Protein AF-A0A3S0NLD8-F1 (afdb_monomer_lite)

Secondary structure (DSSP, 8-state):
-HHHHHHHT--------SS--HHHHHHHHHHHHHHHHHHHHHH-TTHHHHHHHHHHHHHHHHHHHHHHHHH-HHHHHHHHHTT--GGG-EEEEEE-TTSS-EEEEEE---TTS--

Radius of gyration: 18.57 Å; chains: 1; bounding box: 48×24×47 Å

pLDDT: mean 85.81, std 10.21, range [52.0, 96.94]

Structure (mmCIF, N/CA/C/O backbone):
data_AF-A0A3S0NLD8-F1
#
_entry.id   AF-A0A3S0NLD8-F1
#
loop_
_atom_site.group_PDB
_atom_site.id
_atom_site.type_symbol
_atom_site.label_atom_id
_atom_site.label_alt_id
_atom_site.label_comp_id
_atom_site.label_asym_id
_atom_site.label_entity_id
_atom_site.label_seq_id
_atom_site.pdbx_PDB_ins_code
_atom_site.Cartn_x
_atom_site.Cartn_y
_atom_site.Cartn_z
_atom_site.occupancy
_atom_site.B_iso_or_equiv
_atom_site.auth_seq_id
_atom_site.auth_comp_id
_atom_site.auth_asym_id
_atom_site.auth_atom_id
_atom_site.pdbx_PDB_model_num
ATOM 1 N N . MET A 1 1 ? -1.359 -0.066 -2.681 1.00 56.25 1 MET A N 1
ATOM 2 C CA . MET A 1 1 ? -2.286 -0.235 -1.531 1.00 56.25 1 MET A CA 1
ATOM 3 C C . MET A 1 1 ? -2.434 -1.689 -1.065 1.00 56.25 1 MET A C 1
ATOM 5 O O . MET A 1 1 ? -2.748 -1.897 0.106 1.00 56.25 1 MET A O 1
ATOM 9 N N . GLU A 1 2 ? -2.203 -2.692 -1.920 1.00 61.72 2 GLU A N 1
ATOM 10 C CA . GLU A 1 2 ? -2.278 -4.112 -1.524 1.00 61.72 2 GLU A CA 1
ATOM 11 C C . GLU A 1 2 ? -1.303 -4.491 -0.404 1.00 61.72 2 GLU A C 1
ATOM 13 O O . GLU A 1 2 ? -1.741 -5.075 0.584 1.00 61.72 2 GLU A O 1
ATOM 18 N N . MET A 1 3 ? -0.044 -4.034 -0.471 1.00 68.56 3 MET A N 1
ATOM 19 C CA . MET A 1 3 ? 0.981 -4.300 0.555 1.00 68.56 3 MET A CA 1
ATOM 20 C C . MET A 1 3 ? 0.512 -3.975 1.989 1.00 68.56 3 MET A C 1
ATOM 22 O O . MET A 1 3 ? 0.765 -4.722 2.932 1.00 68.56 3 MET A O 1
ATOM 26 N N . ILE A 1 4 ? -0.241 -2.884 2.163 1.00 82.44 4 ILE A N 1
ATOM 27 C CA . ILE A 1 4 ? -0.778 -2.482 3.472 1.00 82.44 4 ILE A CA 1
ATOM 28 C C . ILE A 1 4 ? -2.086 -3.207 3.804 1.00 82.44 4 ILE A C 1
ATOM 30 O O . ILE A 1 4 ? -2.334 -3.545 4.966 1.00 82.44 4 ILE A O 1
ATOM 34 N N . SER A 1 5 ? -2.907 -3.499 2.794 1.00 77.44 5 SER A N 1
ATOM 35 C CA . SER A 1 5 ? -4.163 -4.235 2.974 1.00 77.44 5 SER A CA 1
ATOM 36 C C . SER A 1 5 ? -3.913 -5.649 3.507 1.00 77.44 5 SER A C 1
ATOM 38 O O . SER A 1 5 ? -4.646 -6.115 4.381 1.00 77.44 5 SER A O 1
ATOM 40 N N . GLU A 1 6 ? -2.843 -6.316 3.066 1.00 76.88 6 GLU A N 1
ATOM 41 C CA . GLU A 1 6 ? -2.460 -7.635 3.575 1.00 76.88 6 GLU A CA 1
ATOM 42 C C . GLU A 1 6 ? -1.941 -7.609 5.013 1.00 76.88 6 GLU A C 1
ATOM 44 O O . GLU A 1 6 ? -2.317 -8.485 5.802 1.00 76.88 6 GLU A O 1
ATOM 49 N N . LYS A 1 7 ? -1.122 -6.606 5.361 1.00 83.38 7 LYS A N 1
ATOM 50 C CA . LYS A 1 7 ? -0.570 -6.408 6.712 1.00 83.38 7 LYS A CA 1
ATOM 51 C C . LYS A 1 7 ? -1.681 -6.166 7.733 1.00 83.38 7 LYS A C 1
ATOM 53 O O . LYS A 1 7 ? -1.737 -6.817 8.776 1.00 83.38 7 LYS A O 1
ATOM 58 N N . TRP A 1 8 ? -2.602 -5.262 7.412 1.00 89.19 8 TRP A N 1
ATOM 59 C CA . TRP A 1 8 ? -3.658 -4.838 8.332 1.00 89.19 8 TRP A CA 1
ATOM 60 C C . TRP A 1 8 ? -4.950 -5.641 8.207 1.00 89.19 8 TRP A C 1
ATOM 62 O O . TRP A 1 8 ? -5.842 -5.495 9.038 1.00 89.19 8 TRP A O 1
ATOM 72 N N . LYS A 1 9 ? -5.082 -6.488 7.179 1.00 88.38 9 LYS A N 1
ATOM 73 C CA . LYS A 1 9 ? -6.344 -7.169 6.836 1.00 88.38 9 LYS A CA 1
ATOM 74 C C . LYS A 1 9 ? -7.522 -6.183 6.736 1.00 88.38 9 LYS A C 1
ATOM 76 O O . LYS A 1 9 ? -8.657 -6.528 7.062 1.00 88.38 9 LYS A O 1
ATOM 81 N N . ILE A 1 10 ? -7.237 -4.955 6.298 1.00 89.38 10 ILE A N 1
ATOM 82 C CA . ILE A 1 10 ? -8.211 -3.894 6.030 1.00 89.38 10 ILE A CA 1
ATOM 83 C C . ILE A 1 10 ? -8.332 -3.785 4.515 1.00 89.38 10 ILE A C 1
ATOM 85 O O . ILE A 1 10 ? -7.333 -3.579 3.833 1.00 89.38 10 ILE A O 1
ATOM 89 N N . LYS A 1 11 ? -9.552 -3.921 3.996 1.00 86.12 11 LYS A N 1
ATOM 90 C CA . LYS A 1 11 ? -9.839 -3.796 2.567 1.00 86.12 11 LYS A CA 1
ATOM 91 C C . LYS A 1 11 ? -10.560 -2.481 2.298 1.00 86.12 11 LYS A C 1
ATOM 93 O O . LYS A 1 11 ? -11.599 -2.221 2.903 1.00 86.12 11 LYS A O 1
ATOM 98 N N . HIS A 1 12 ? -10.036 -1.701 1.359 1.00 85.56 12 HIS A N 1
ATOM 99 C CA . HIS A 1 12 ? -10.741 -0.555 0.792 1.00 85.56 12 HIS A CA 1
ATOM 100 C C . HIS A 1 12 ? -11.629 -1.020 -0.357 1.00 85.56 12 HIS A C 1
ATOM 102 O O . HIS A 1 12 ? -11.236 -1.870 -1.156 1.00 85.56 12 HIS A O 1
ATOM 108 N N . VAL A 1 13 ? -12.847 -0.493 -0.405 1.00 86.56 13 VAL A N 1
ATOM 109 C CA . VAL A 1 13 ? -13.807 -0.760 -1.475 1.00 86.56 13 VAL A CA 1
ATOM 110 C C . VAL A 1 13 ? -14.326 0.582 -1.951 1.00 86.56 13 VAL A C 1
ATOM 112 O O . VAL A 1 13 ? -14.810 1.375 -1.142 1.00 86.56 13 VAL A O 1
ATOM 115 N N . GLU A 1 14 ? -14.223 0.826 -3.254 1.00 84.94 14 GLU A N 1
ATOM 116 C CA . GLU A 1 14 ? -14.843 1.986 -3.881 1.00 84.94 14 GLU A CA 1
ATOM 117 C C . GLU A 1 14 ? -16.354 1.904 -3.680 1.00 84.94 14 GLU A C 1
ATOM 119 O O . GLU A 1 14 ? -17.016 0.963 -4.120 1.00 84.94 14 GLU A O 1
ATOM 124 N N . ALA A 1 15 ? -16.891 2.861 -2.930 1.00 79.94 15 ALA A N 1
ATOM 125 C CA . ALA A 1 15 ? -18.296 2.850 -2.557 1.00 79.94 15 ALA A CA 1
ATOM 126 C C . ALA A 1 15 ? -19.160 3.647 -3.541 1.00 79.94 15 ALA A C 1
ATOM 128 O O . ALA A 1 15 ? -20.347 3.351 -3.671 1.00 79.94 15 ALA A O 1
ATOM 129 N N . THR A 1 16 ? -18.596 4.670 -4.193 1.00 81.50 16 THR A N 1
ATOM 130 C CA . THR A 1 16 ? -19.345 5.620 -5.022 1.00 81.50 16 THR A CA 1
ATOM 131 C C . THR A 1 16 ? -18.493 6.206 -6.151 1.00 81.50 16 THR A C 1
ATOM 133 O O . THR A 1 16 ? -17.266 6.157 -6.103 1.00 81.50 16 THR A O 1
ATOM 136 N N . GLY A 1 17 ? -19.158 6.753 -7.175 1.00 75.88 17 GLY A N 1
ATOM 137 C CA . GLY A 1 17 ? -18.522 7.514 -8.256 1.00 75.88 17 GLY A CA 1
ATOM 138 C C . GLY A 1 17 ? -18.456 9.020 -7.968 1.00 75.88 17 GLY A C 1
ATOM 139 O O . GLY A 1 17 ? -18.738 9.471 -6.859 1.00 75.88 17 GLY A O 1
ATOM 140 N N . CYS A 1 18 ? -18.131 9.821 -8.990 1.00 77.81 18 CYS A N 1
ATOM 141 C CA . CYS A 1 18 ? -17.909 11.270 -8.858 1.00 77.81 18 CYS A CA 1
ATOM 142 C C . CYS A 1 18 ? -19.097 12.061 -8.280 1.00 77.81 18 CYS A C 1
ATOM 144 O O . CYS A 1 18 ? -18.889 13.088 -7.640 1.00 77.81 18 CYS A O 1
ATOM 146 N N . VAL A 1 19 ? -20.335 11.607 -8.498 1.00 83.56 19 VAL A N 1
ATOM 147 C CA . VAL A 1 19 ? -21.547 12.222 -7.938 1.00 83.56 19 VAL A CA 1
ATOM 148 C C . VAL A 1 19 ? -22.209 11.217 -7.007 1.00 83.56 19 VAL A C 1
ATOM 150 O O . VAL A 1 19 ? -22.478 10.084 -7.398 1.00 83.56 19 VAL A O 1
ATOM 153 N N . THR A 1 20 ? -22.453 11.633 -5.767 1.00 86.19 20 THR A N 1
ATOM 154 C CA . THR A 1 20 ? -23.044 10.800 -4.715 1.00 86.19 20 THR A CA 1
ATOM 155 C C . THR A 1 20 ? -24.093 11.603 -3.960 1.00 86.19 20 THR A C 1
ATOM 157 O O . THR A 1 20 ? -23.856 12.759 -3.614 1.00 86.19 20 THR A O 1
ATOM 160 N N . ASP A 1 21 ? -25.246 11.000 -3.679 1.00 91.69 21 ASP A N 1
ATOM 161 C CA . ASP A 1 21 ? -26.281 11.633 -2.869 1.00 91.69 21 ASP A CA 1
ATOM 162 C C . ASP A 1 21 ? -25.981 11.551 -1.356 1.00 91.69 21 ASP A C 1
ATOM 164 O O . ASP A 1 21 ? -25.266 10.674 -0.857 1.00 91.69 21 ASP A O 1
ATOM 168 N N . VAL A 1 22 ? -26.582 12.465 -0.593 1.00 91.88 22 VAL A N 1
ATOM 169 C CA . VAL A 1 22 ? -26.371 12.576 0.859 1.00 91.88 22 VAL A CA 1
ATOM 170 C C . VAL A 1 22 ? -26.826 11.320 1.617 1.00 91.88 22 VAL A C 1
ATOM 172 O O . VAL A 1 22 ? -26.241 10.977 2.648 1.00 91.88 22 VAL A O 1
ATOM 175 N N . GLN A 1 23 ? -27.852 10.606 1.142 1.00 92.00 23 GLN A N 1
ATOM 176 C CA . GLN A 1 23 ? -28.336 9.401 1.823 1.00 92.00 23 GLN A CA 1
ATOM 177 C C . GLN A 1 23 ? -27.309 8.271 1.717 1.00 92.00 23 GLN A C 1
ATOM 179 O O . GLN A 1 23 ? -27.007 7.627 2.728 1.00 92.00 23 GLN A O 1
ATOM 184 N N . SER A 1 24 ? -26.723 8.089 0.533 1.00 90.81 24 SER A N 1
ATOM 185 C CA . SER A 1 24 ? -25.633 7.142 0.285 1.00 90.81 24 SER A CA 1
ATOM 186 C C . SER A 1 24 ? -24.406 7.460 1.140 1.00 90.81 24 SER A C 1
ATOM 188 O O . SER A 1 24 ? -23.899 6.575 1.836 1.00 90.81 24 SER A O 1
ATOM 190 N N . MET A 1 25 ? -23.990 8.730 1.201 1.00 90.69 25 MET A N 1
ATOM 191 C CA . MET A 1 25 ? -22.894 9.170 2.078 1.00 90.69 25 MET A CA 1
ATOM 192 C C . MET A 1 25 ? -23.156 8.824 3.551 1.00 90.69 25 MET A C 1
ATOM 194 O O . MET A 1 25 ? -22.305 8.235 4.219 1.00 90.69 25 MET A O 1
ATOM 198 N N . ASN A 1 26 ? -24.358 9.117 4.054 1.00 93.69 26 ASN A N 1
ATOM 199 C CA . ASN A 1 26 ? -24.738 8.826 5.439 1.00 93.69 26 ASN A CA 1
ATOM 200 C C . ASN A 1 26 ? -24.819 7.320 5.733 1.00 93.69 26 ASN A C 1
ATOM 202 O O . ASN A 1 26 ? -24.616 6.884 6.871 1.00 93.69 26 ASN A O 1
ATOM 206 N N . ALA A 1 27 ? -25.176 6.499 4.746 1.00 92.44 27 ALA A N 1
ATOM 207 C CA . ALA A 1 27 ? -25.167 5.046 4.887 1.00 92.44 27 ALA A CA 1
ATOM 208 C C . ALA A 1 27 ? -23.731 4.499 4.962 1.00 92.44 27 ALA A C 1
ATOM 210 O O . ALA A 1 27 ? -23.449 3.641 5.804 1.00 92.44 27 ALA A O 1
ATOM 211 N N . ILE A 1 28 ? -22.826 5.023 4.130 1.00 93.00 28 ILE A N 1
ATOM 212 C CA . ILE A 1 28 ? -21.404 4.657 4.118 1.00 93.00 28 ILE A CA 1
ATOM 213 C C . ILE A 1 28 ? -20.730 5.073 5.424 1.00 93.00 28 ILE A C 1
ATOM 215 O O . ILE A 1 28 ? -20.096 4.236 6.062 1.00 93.00 28 ILE A O 1
ATOM 219 N N . ASP A 1 29 ? -20.936 6.307 5.887 1.00 93.75 29 ASP A N 1
ATOM 220 C CA . ASP A 1 29 ? -20.376 6.793 7.155 1.00 93.75 29 ASP A CA 1
ATOM 221 C C . ASP A 1 29 ? -20.801 5.910 8.341 1.00 93.75 29 ASP A C 1
ATOM 223 O O . ASP A 1 29 ? -19.973 5.483 9.149 1.00 93.75 29 ASP A O 1
ATOM 227 N N . ARG A 1 30 ? -22.084 5.525 8.404 1.00 95.38 30 ARG A N 1
ATOM 228 C CA . ARG A 1 30 ? -22.586 4.608 9.441 1.00 95.38 30 ARG A CA 1
ATOM 229 C C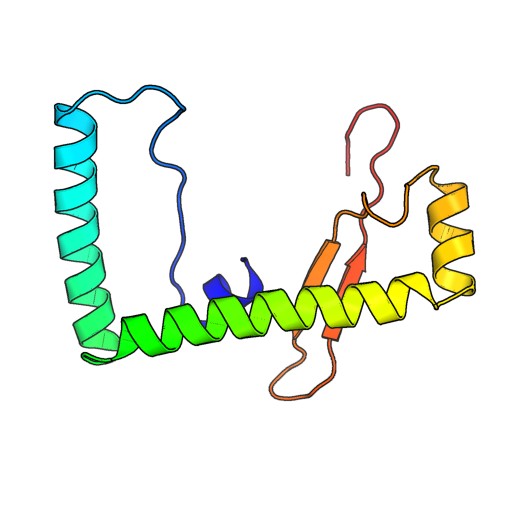 . ARG A 1 30 ? -21.918 3.234 9.394 1.00 95.38 30 ARG A C 1
ATOM 231 O O . ARG A 1 30 ? -21.661 2.658 10.453 1.00 95.38 30 ARG A O 1
ATOM 238 N N . LYS A 1 31 ? -21.646 2.693 8.201 1.00 94.25 31 LYS A N 1
ATOM 239 C CA . LYS A 1 31 ? -20.906 1.429 8.051 1.00 94.25 31 LYS A CA 1
ATOM 240 C C . LYS A 1 31 ? -19.447 1.599 8.472 1.00 94.25 31 LYS A C 1
ATOM 242 O O . LYS A 1 31 ? -18.970 0.819 9.293 1.00 94.25 31 LYS A O 1
ATOM 247 N N . ASN A 1 32 ? -18.783 2.652 8.003 1.00 94.44 32 ASN A N 1
ATOM 248 C CA . ASN A 1 32 ? -17.384 2.934 8.314 1.00 94.44 32 ASN A CA 1
ATOM 249 C C . ASN A 1 32 ? -17.162 3.132 9.815 1.00 94.44 32 ASN A C 1
ATOM 251 O O . ASN A 1 32 ? -16.241 2.539 10.361 1.00 94.44 32 ASN A O 1
ATOM 255 N N . LYS A 1 33 ? -18.047 3.846 10.521 1.00 96.25 33 LYS A N 1
ATOM 256 C CA . LYS A 1 33 ? -17.972 3.999 11.986 1.00 96.25 33 LYS A CA 1
ATOM 257 C C . LYS A 1 33 ? -17.981 2.661 12.729 1.00 96.25 33 LYS A C 1
ATOM 259 O O . LYS A 1 33 ? -17.186 2.467 13.646 1.00 96.25 33 LYS A O 1
ATOM 264 N N . LYS A 1 34 ? -18.842 1.719 12.324 1.00 96.00 34 LYS A N 1
ATOM 265 C CA . 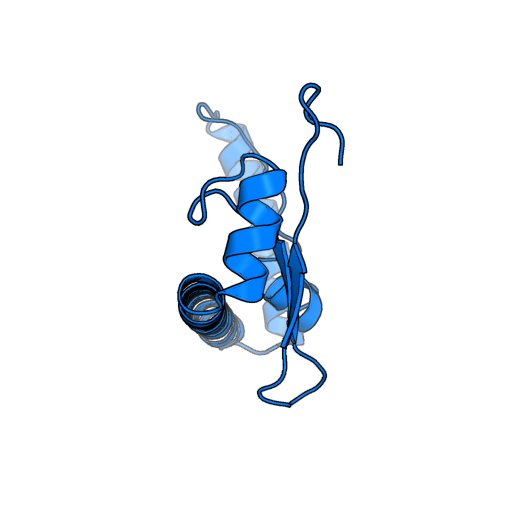LYS A 1 34 ? -18.875 0.367 12.914 1.00 96.00 34 LYS A CA 1
ATOM 266 C C . LYS A 1 34 ? -17.587 -0.402 12.620 1.00 96.00 34 LYS A C 1
ATOM 268 O O . LYS A 1 34 ? -17.039 -1.037 13.518 1.00 96.00 34 LYS A O 1
ATOM 273 N N . THR A 1 35 ? -17.095 -0.315 11.387 1.00 95.06 35 THR A N 1
ATOM 274 C CA . THR A 1 35 ? -15.835 -0.944 10.976 1.00 95.06 35 THR A CA 1
ATOM 275 C C . THR A 1 35 ? -14.649 -0.374 11.752 1.00 95.06 35 THR A C 1
ATOM 277 O O . THR A 1 35 ? -13.869 -1.137 12.309 1.00 95.06 35 THR A O 1
ATOM 280 N N . TYR A 1 36 ? -14.539 0.949 11.875 1.00 95.12 36 TYR A N 1
ATOM 281 C CA . TYR A 1 36 ? -13.465 1.611 12.617 1.00 95.12 36 TYR A CA 1
ATOM 282 C C . TYR A 1 36 ? -13.479 1.254 14.100 1.00 95.12 36 TYR A C 1
ATOM 284 O O . TYR A 1 36 ? -12.420 0.980 14.650 1.00 95.12 36 TYR A O 1
ATOM 292 N N . ALA A 1 37 ? -14.652 1.153 14.730 1.00 96.38 37 ALA A N 1
ATOM 293 C CA . ALA A 1 37 ? -14.747 0.676 16.110 1.00 96.38 37 ALA A CA 1
ATOM 294 C C . ALA A 1 37 ? -14.243 -0.774 16.263 1.00 96.38 37 ALA A C 1
ATOM 296 O O . ALA A 1 37 ? -13.576 -1.106 17.244 1.00 96.38 37 ALA A O 1
ATOM 297 N N . ALA A 1 38 ? -14.521 -1.647 15.287 1.00 96.25 38 ALA A N 1
ATOM 298 C CA . ALA A 1 38 ? -14.010 -3.018 15.284 1.00 96.25 38 ALA A CA 1
ATOM 299 C C . ALA A 1 38 ? -12.487 -3.078 15.058 1.00 96.25 38 ALA A C 1
ATOM 301 O O . ALA A 1 38 ? -11.803 -3.871 15.706 1.00 96.25 38 ALA A O 1
ATOM 302 N N . ILE A 1 39 ? -11.953 -2.224 14.180 1.00 95.81 39 ILE A N 1
ATOM 303 C CA . ILE A 1 39 ? -10.511 -2.094 13.938 1.00 95.81 39 ILE A CA 1
ATOM 304 C C . ILE A 1 39 ? -9.813 -1.556 15.192 1.00 95.81 39 ILE A C 1
ATOM 306 O O . ILE A 1 39 ? -8.825 -2.142 15.626 1.00 95.81 39 ILE A O 1
ATOM 310 N N . GLU A 1 40 ? -10.356 -0.520 15.830 1.00 96.94 40 GLU A N 1
ATOM 311 C CA . GLU A 1 40 ? -9.825 0.039 17.077 1.00 96.94 40 GLU A CA 1
ATOM 312 C C . GLU A 1 40 ? -9.796 -1.004 18.195 1.00 96.94 40 GLU A C 1
ATOM 314 O O . GLU A 1 40 ? -8.790 -1.147 18.888 1.00 96.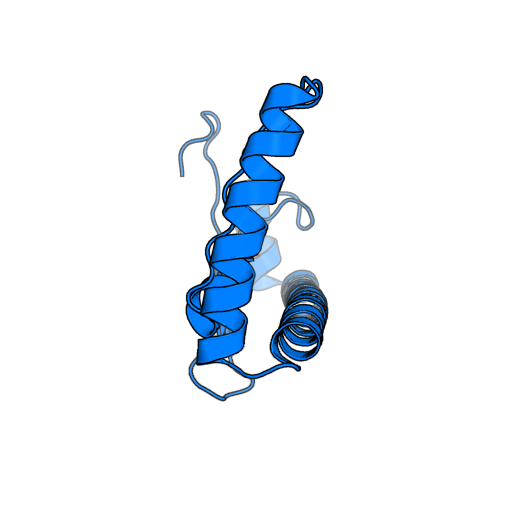94 40 GLU A O 1
ATOM 319 N N . LYS A 1 41 ? -10.857 -1.809 18.330 1.00 96.88 41 LYS A N 1
ATOM 320 C CA . LYS A 1 41 ? -10.882 -2.921 19.289 1.00 96.88 41 LYS A CA 1
ATOM 321 C C . LYS A 1 41 ? -9.769 -3.944 19.027 1.00 96.88 41 LYS A C 1
ATOM 323 O O . LYS A 1 41 ? -9.293 -4.570 19.969 1.00 96.88 41 LYS A O 1
ATOM 328 N N . ARG A 1 42 ? -9.374 -4.137 17.765 1.00 96.06 42 ARG A N 1
ATOM 329 C CA . ARG A 1 42 ? -8.347 -5.107 17.359 1.00 96.06 42 ARG A CA 1
ATOM 330 C C . ARG A 1 42 ? -6.922 -4.564 17.481 1.00 96.06 42 ARG A C 1
ATOM 332 O O . ARG A 1 42 ? -6.038 -5.313 17.879 1.00 96.06 42 ARG A O 1
ATOM 339 N N . TYR A 1 43 ? -6.700 -3.305 17.115 1.00 96.00 43 TYR A N 1
ATOM 340 C CA . TYR A 1 43 ? -5.363 -2.725 16.945 1.00 96.00 43 TYR A CA 1
ATOM 341 C C . TYR A 1 43 ? -5.025 -1.608 17.946 1.00 96.00 43 TYR A C 1
ATOM 343 O O . TYR A 1 43 ? -3.885 -1.150 17.974 1.00 96.00 43 TYR A O 1
ATOM 351 N N . GLY A 1 44 ? -5.976 -1.199 18.790 1.00 96.75 44 GLY A N 1
ATOM 352 C CA . GLY A 1 44 ? -5.818 -0.127 19.774 1.00 96.75 44 GLY A CA 1
ATOM 353 C C . GLY A 1 44 ? -6.217 1.250 19.240 1.00 96.75 44 GLY A C 1
ATOM 354 O O . GLY A 1 44 ? -6.438 1.430 18.049 1.00 96.75 44 GLY A O 1
ATOM 355 N N . LYS A 1 45 ? -6.310 2.246 20.132 1.00 96.06 45 LYS A N 1
ATOM 356 C CA . LYS A 1 45 ? -6.779 3.615 19.815 1.00 96.06 45 LYS A CA 1
ATOM 357 C C . LYS A 1 45 ? -5.909 4.365 18.807 1.00 96.06 45 LYS A C 1
ATOM 359 O O . LYS A 1 45 ? -6.392 5.257 18.121 1.00 96.06 45 LYS A O 1
ATOM 364 N N . ASP A 1 46 ? -4.634 4.008 18.720 1.00 96.56 46 ASP A N 1
ATOM 365 C CA . ASP A 1 46 ? -3.651 4.636 17.840 1.00 96.56 46 ASP A CA 1
ATOM 366 C C . ASP A 1 46 ? -3.533 3.947 16.469 1.00 96.56 46 ASP A C 1
ATOM 368 O O . ASP A 1 46 ? -2.678 4.322 15.664 1.00 96.56 46 ASP A O 1
ATOM 372 N N . TRP A 1 47 ? -4.402 2.968 16.174 1.00 95.56 47 TRP A N 1
ATOM 373 C CA . TRP A 1 47 ? -4.353 2.184 14.937 1.00 95.56 47 TRP A CA 1
ATOM 374 C C . TRP A 1 47 ? -4.342 3.057 13.687 1.00 95.56 47 TRP A C 1
ATOM 376 O O . TRP A 1 47 ? -3.604 2.769 12.753 1.00 95.56 47 TRP A O 1
ATOM 386 N N . LYS A 1 48 ? -5.140 4.131 13.679 1.00 93.88 48 LYS A N 1
ATOM 387 C CA . LYS A 1 48 ? -5.316 4.981 12.503 1.00 93.88 48 LYS A CA 1
ATOM 388 C C . LYS A 1 48 ? -4.023 5.716 12.154 1.00 93.88 48 LYS A C 1
ATOM 390 O O . LYS A 1 48 ? -3.631 5.711 10.998 1.00 93.88 48 LYS A O 1
ATOM 395 N N . ILE A 1 49 ? -3.328 6.241 13.163 1.00 96.06 49 ILE A N 1
ATOM 396 C CA . ILE A 1 49 ? -2.045 6.938 12.995 1.00 96.06 49 ILE A CA 1
ATOM 397 C C . ILE A 1 49 ? -0.980 5.966 12.471 1.00 96.06 49 ILE A C 1
ATOM 399 O O . ILE A 1 49 ? -0.249 6.279 11.537 1.00 96.06 49 ILE A O 1
ATOM 403 N N . LYS A 1 50 ? -0.909 4.758 13.045 1.00 95.12 50 LYS A N 1
ATOM 404 C CA . LYS A 1 50 ? 0.022 3.712 12.591 1.00 95.12 50 LYS A CA 1
ATOM 405 C C . LYS A 1 50 ? -0.277 3.262 11.162 1.00 95.12 50 LYS A C 1
ATOM 407 O O . LYS A 1 50 ? 0.643 3.05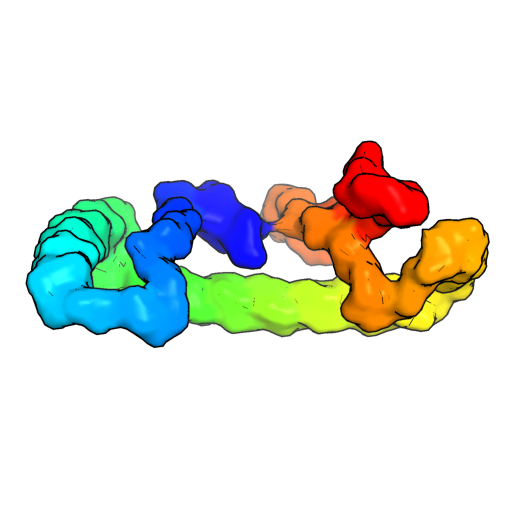8 10.381 1.00 95.12 50 LYS A O 1
ATOM 412 N N . TYR A 1 51 ? -1.556 3.115 10.835 1.00 93.31 51 TYR A N 1
ATOM 413 C CA . TYR A 1 51 ? -2.018 2.719 9.512 1.00 93.31 51 TYR A CA 1
ATOM 414 C C . TYR A 1 51 ? -1.709 3.783 8.453 1.00 93.31 51 TYR A C 1
ATOM 416 O O . TYR A 1 51 ? -1.222 3.446 7.380 1.00 93.31 51 TYR A O 1
ATOM 424 N N . GLU A 1 52 ? -1.956 5.059 8.758 1.00 92.75 52 GLU A N 1
ATOM 425 C CA . GLU A 1 52 ? -1.624 6.186 7.878 1.00 92.75 52 GLU A CA 1
ATOM 426 C C . GLU A 1 52 ? -0.115 6.278 7.642 1.00 92.75 52 GLU A C 1
ATOM 428 O O . GLU A 1 52 ? 0.313 6.345 6.493 1.00 92.75 52 GLU A O 1
ATOM 433 N N . LYS A 1 53 ? 0.695 6.148 8.698 1.00 93.88 53 LYS A N 1
ATOM 434 C CA . LYS A 1 53 ? 2.153 6.091 8.558 1.00 93.88 53 LYS A CA 1
ATOM 435 C C . LYS A 1 53 ? 2.609 4.928 7.673 1.00 93.88 53 LYS A C 1
ATOM 437 O O . LYS A 1 53 ? 3.433 5.117 6.789 1.00 93.88 53 LYS A O 1
ATOM 442 N N . ASP A 1 54 ? 2.052 3.736 7.874 1.00 91.56 54 ASP A N 1
ATOM 443 C CA . ASP A 1 54 ? 2.366 2.575 7.038 1.00 91.56 54 ASP A CA 1
ATOM 444 C C . ASP A 1 54 ? 1.994 2.807 5.557 1.00 91.56 54 ASP A C 1
ATOM 446 O O . ASP A 1 54 ? 2.690 2.317 4.670 1.00 91.56 54 ASP A O 1
ATOM 450 N N . LEU A 1 55 ? 0.912 3.543 5.266 1.00 90.38 55 LEU A N 1
ATOM 451 C CA . LEU A 1 55 ? 0.549 3.929 3.896 1.00 90.38 55 LEU A CA 1
ATOM 452 C C . LEU A 1 55 ? 1.563 4.901 3.282 1.00 90.38 55 LEU A C 1
ATOM 454 O O . LEU A 1 55 ? 1.932 4.728 2.120 1.00 90.38 55 LEU A O 1
ATOM 458 N N . GLU A 1 56 ? 2.009 5.899 4.042 1.00 92.12 56 GLU A N 1
ATOM 459 C CA . GLU A 1 56 ? 3.026 6.862 3.608 1.00 92.12 56 GLU A CA 1
ATOM 460 C C . GLU A 1 56 ? 4.377 6.178 3.368 1.00 92.12 56 GLU A C 1
ATOM 462 O O . GLU A 1 56 ? 4.966 6.328 2.297 1.00 92.12 56 GLU A O 1
ATOM 467 N N . ASP A 1 57 ? 4.824 5.352 4.316 1.00 90.62 57 ASP A N 1
ATOM 468 C CA . ASP A 1 57 ? 6.060 4.573 4.208 1.00 90.62 57 ASP A CA 1
ATOM 469 C C . ASP A 1 57 ? 6.008 3.628 2.996 1.00 90.62 57 ASP A C 1
ATOM 471 O O . ASP A 1 57 ? 6.974 3.521 2.237 1.00 90.62 57 ASP A O 1
ATOM 475 N N . ALA A 1 58 ? 4.858 2.991 2.748 1.00 87.56 58 ALA A N 1
ATOM 476 C CA . ALA A 1 58 ? 4.641 2.176 1.556 1.00 87.56 58 ALA A CA 1
ATOM 477 C C . ALA A 1 58 ? 4.733 2.986 0.257 1.00 87.56 58 ALA A C 1
ATOM 479 O O . ALA A 1 58 ? 5.326 2.509 -0.711 1.00 87.56 58 ALA A O 1
ATOM 480 N N . ALA A 1 59 ? 4.157 4.190 0.215 1.00 88.50 59 ALA A N 1
ATOM 481 C CA . ALA A 1 59 ? 4.224 5.061 -0.955 1.00 88.50 59 ALA A CA 1
ATOM 482 C C . ALA A 1 59 ? 5.666 5.514 -1.237 1.00 88.50 59 ALA A C 1
ATOM 484 O O . ALA A 1 59 ? 6.116 5.439 -2.380 1.00 88.50 59 ALA A O 1
ATOM 485 N N . MET A 1 60 ? 6.417 5.889 -0.196 1.00 90.56 60 MET A N 1
ATOM 486 C CA . MET A 1 60 ? 7.844 6.201 -0.319 1.00 90.56 60 MET A CA 1
ATOM 487 C C . MET A 1 60 ? 8.637 4.999 -0.838 1.00 90.56 60 MET A C 1
ATOM 489 O O . MET A 1 60 ? 9.425 5.138 -1.768 1.00 90.56 60 MET A O 1
ATOM 493 N N . LYS A 1 61 ? 8.377 3.789 -0.324 1.00 89.19 61 LYS A N 1
ATOM 494 C CA . LYS A 1 61 ? 9.054 2.578 -0.812 1.00 89.19 61 LYS A CA 1
ATOM 495 C C . LYS A 1 61 ? 8.730 2.252 -2.264 1.00 89.19 61 LYS A C 1
ATOM 497 O O . LYS A 1 61 ? 9.601 1.780 -2.988 1.00 89.19 61 LYS A O 1
ATOM 502 N N . GLN A 1 62 ? 7.509 2.522 -2.719 1.00 87.81 62 GLN A N 1
ATOM 503 C CA . GLN A 1 62 ? 7.178 2.377 -4.135 1.00 87.81 62 GLN A CA 1
ATOM 504 C C . GLN A 1 62 ? 7.963 3.354 -5.020 1.00 87.81 62 GLN A C 1
ATOM 506 O O . GLN A 1 62 ? 8.348 2.965 -6.122 1.00 87.81 62 GLN A O 1
ATOM 511 N N . ALA A 1 63 ? 8.233 4.575 -4.546 1.00 89.19 63 ALA A N 1
ATOM 512 C CA . ALA A 1 63 ? 9.101 5.522 -5.244 1.00 89.19 63 ALA A CA 1
ATOM 513 C C . ALA A 1 63 ? 10.558 5.026 -5.287 1.00 89.19 63 ALA A C 1
ATOM 515 O O . ALA A 1 63 ? 11.122 4.933 -6.374 1.00 89.19 63 ALA A O 1
ATOM 516 N N . ASP A 1 64 ? 11.112 4.581 -4.151 1.00 91.31 64 ASP A N 1
ATOM 517 C CA . ASP A 1 64 ? 12.466 4.000 -4.078 1.00 91.31 64 ASP A CA 1
ATOM 518 C C . ASP A 1 64 ? 12.638 2.830 -5.070 1.00 91.31 64 ASP A C 1
ATOM 520 O O . ASP A 1 64 ? 13.644 2.715 -5.772 1.00 91.31 64 ASP A O 1
ATOM 524 N N . ILE A 1 65 ? 11.637 1.945 -5.154 1.00 90.06 65 ILE A N 1
ATOM 525 C CA . ILE A 1 65 ? 11.634 0.817 -6.097 1.00 90.06 65 ILE A CA 1
ATOM 526 C C . ILE A 1 65 ? 11.644 1.315 -7.544 1.00 90.06 65 ILE A C 1
ATOM 528 O O . ILE A 1 65 ? 12.373 0.766 -8.372 1.00 90.06 65 ILE A O 1
ATOM 532 N N . MET A 1 66 ? 10.859 2.346 -7.863 1.00 89.50 66 MET A N 1
ATOM 533 C CA . MET A 1 66 ? 10.860 2.926 -9.205 1.00 89.50 66 MET A CA 1
ATOM 534 C C . MET A 1 66 ? 12.217 3.523 -9.566 1.00 89.50 66 MET A C 1
ATOM 536 O O . MET A 1 66 ? 12.680 3.272 -10.676 1.00 89.50 66 MET A O 1
ATOM 540 N N . ASP A 1 67 ? 12.896 4.209 -8.646 1.00 91.06 67 ASP A N 1
ATOM 541 C CA . ASP A 1 67 ? 14.241 4.744 -8.889 1.00 91.06 67 ASP A CA 1
ATOM 542 C C . ASP A 1 67 ? 15.231 3.634 -9.268 1.00 91.06 67 ASP A C 1
ATOM 544 O O . ASP A 1 67 ? 15.982 3.763 -10.241 1.00 91.06 67 ASP A O 1
ATOM 548 N N . VAL A 1 68 ? 15.178 2.494 -8.569 1.00 90.94 68 VAL A N 1
ATOM 549 C CA . VAL A 1 68 ? 15.994 1.312 -8.893 1.00 90.94 68 VAL A CA 1
ATOM 550 C C . VAL A 1 68 ? 15.665 0.770 -10.287 1.00 90.94 68 VAL A C 1
ATOM 552 O O . VAL A 1 68 ? 16.573 0.481 -11.072 1.00 90.94 68 VAL A O 1
ATOM 555 N N . LEU A 1 69 ? 14.380 0.645 -10.625 1.00 89.38 69 LEU A N 1
ATOM 556 C CA . LEU A 1 69 ? 13.941 0.166 -11.938 1.00 89.38 69 LEU A CA 1
ATOM 557 C C . LEU A 1 69 ? 14.346 1.130 -13.069 1.00 89.38 69 LEU A C 1
ATOM 559 O O . LEU A 1 69 ? 14.802 0.685 -14.125 1.00 89.38 69 LEU A O 1
ATOM 563 N N . ILE A 1 70 ? 14.258 2.444 -12.844 1.00 88.00 70 ILE A N 1
ATOM 564 C CA . ILE A 1 70 ? 14.619 3.499 -13.805 1.00 88.00 70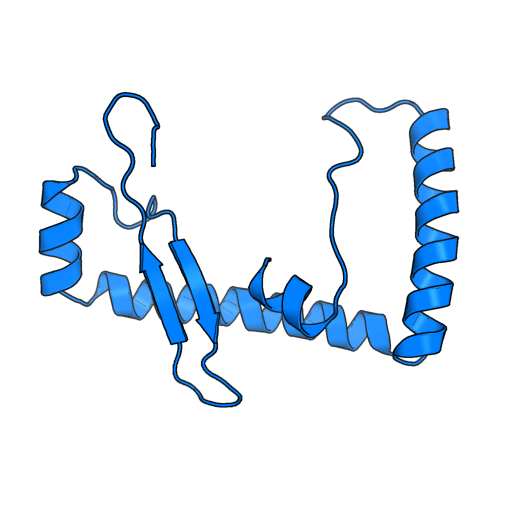 ILE A CA 1
ATOM 565 C C . ILE A 1 70 ? 16.116 3.468 -14.145 1.00 88.00 70 ILE A C 1
ATOM 567 O O . ILE A 1 70 ? 16.507 3.729 -15.287 1.00 88.00 70 ILE A O 1
ATOM 571 N N . VAL A 1 71 ? 16.992 3.134 -13.198 1.00 91.44 71 VAL A N 1
ATOM 572 C CA . VAL A 1 71 ? 18.439 3.065 -13.479 1.00 91.44 71 VAL A CA 1
ATOM 573 C C . VAL A 1 71 ? 18.888 1.695 -14.000 1.00 91.44 71 VAL A C 1
ATOM 575 O O . VAL A 1 71 ? 19.969 1.577 -14.586 1.00 91.44 71 VAL A O 1
ATOM 578 N N . ASN A 1 72 ? 18.059 0.656 -13.856 1.00 91.81 72 ASN A N 1
ATOM 579 C CA . ASN A 1 72 ? 18.375 -0.703 -14.286 1.00 91.81 72 ASN A CA 1
ATOM 580 C C . ASN A 1 72 ? 18.273 -0.857 -15.818 1.00 91.81 72 ASN A C 1
ATOM 582 O O . ASN A 1 72 ? 17.189 -0.983 -16.390 1.00 91.81 72 ASN A O 1
ATOM 586 N N . ARG A 1 73 ? 19.424 -0.863 -16.509 1.00 92.12 73 ARG A N 1
ATOM 587 C CA . ARG A 1 73 ? 19.476 -0.988 -17.981 1.00 92.12 73 ARG A CA 1
ATOM 588 C C . ARG A 1 73 ? 18.817 -2.271 -18.512 1.00 92.12 73 ARG A C 1
ATOM 590 O O . ARG A 1 73 ? 17.976 -2.133 -19.397 1.00 92.12 73 ARG A O 1
ATOM 597 N N . PRO A 1 74 ? 19.120 -3.482 -17.991 1.00 91.06 74 PRO A N 1
ATOM 598 C CA . PRO A 1 74 ? 18.461 -4.702 -18.459 1.00 91.06 74 PRO A CA 1
ATOM 599 C C . PRO A 1 74 ? 16.934 -4.640 -18.379 1.00 91.06 74 PRO A C 1
ATOM 601 O O . PRO A 1 74 ? 16.258 -5.014 -19.335 1.00 91.06 74 PRO A O 1
ATOM 604 N N . PHE A 1 75 ? 16.391 -4.128 -17.273 1.00 89.19 75 PHE A N 1
ATOM 605 C CA . PHE A 1 75 ? 14.954 -3.936 -17.108 1.00 89.19 75 PHE A CA 1
ATOM 606 C C . PHE A 1 75 ? 14.396 -2.955 -18.145 1.00 89.19 75 PHE A C 1
ATOM 608 O O . PHE A 1 75 ? 13.437 -3.271 -18.849 1.00 89.19 75 PHE A O 1
ATOM 615 N N . ARG A 1 76 ? 15.045 -1.796 -18.316 1.00 88.69 76 ARG A N 1
ATOM 616 C CA . ARG A 1 76 ? 14.645 -0.791 -19.312 1.00 88.69 76 ARG A CA 1
ATOM 617 C C . ARG A 1 76 ? 14.632 -1.329 -20.735 1.00 88.69 76 ARG A C 1
ATOM 619 O O . ARG A 1 76 ? 13.737 -0.995 -21.508 1.00 88.69 76 ARG A O 1
ATOM 626 N N . ASP A 1 77 ? 15.604 -2.158 -21.087 1.00 89.62 77 ASP A N 1
ATOM 627 C CA . ASP A 1 77 ? 15.668 -2.767 -22.411 1.00 89.62 77 ASP A CA 1
ATOM 628 C C . ASP A 1 77 ? 14.568 -3.817 -22.616 1.00 89.62 77 ASP A C 1
ATOM 630 O O . ASP A 1 77 ? 14.117 -4.008 -23.745 1.00 89.62 77 ASP A O 1
ATOM 634 N N . GLN A 1 78 ? 14.096 -4.474 -21.552 1.00 86.75 78 GLN A N 1
ATOM 635 C CA . GLN A 1 78 ? 12.951 -5.383 -21.625 1.00 86.75 78 GLN A CA 1
ATOM 636 C C . GLN A 1 78 ? 11.630 -4.632 -21.800 1.00 86.75 78 GLN A C 1
ATOM 638 O O . GLN A 1 78 ? 10.906 -4.917 -22.750 1.00 86.75 78 GLN A O 1
ATOM 643 N N . ILE A 1 79 ? 11.332 -3.633 -20.965 1.00 87.31 79 ILE A N 1
ATOM 644 C CA . ILE A 1 79 ? 10.053 -2.904 -21.062 1.00 87.31 79 ILE A CA 1
ATOM 645 C C . ILE A 1 79 ? 9.923 -2.111 -22.372 1.00 87.31 79 ILE A C 1
ATOM 647 O O . ILE A 1 79 ? 8.827 -2.011 -22.921 1.00 87.31 79 ILE A O 1
ATOM 651 N N . LYS A 1 80 ? 11.042 -1.633 -22.942 1.00 85.25 80 LYS A N 1
ATOM 652 C CA . LYS A 1 80 ? 11.062 -1.010 -24.276 1.00 85.25 80 LYS A CA 1
ATOM 653 C C . LYS A 1 80 ? 10.588 -1.964 -25.369 1.00 85.25 80 LYS A C 1
ATOM 655 O O . LYS A 1 80 ? 9.881 -1.532 -26.274 1.00 85.25 80 LYS A O 1
ATOM 660 N N . LYS A 1 81 ? 10.937 -3.255 -25.291 1.00 86.19 81 LYS A N 1
ATOM 661 C CA . LYS A 1 81 ? 10.447 -4.273 -26.243 1.00 86.19 81 LYS A CA 1
ATOM 662 C C . LYS A 1 81 ? 8.935 -4.465 -26.141 1.00 86.19 81 LYS A C 1
ATOM 664 O O . LYS A 1 81 ? 8.311 -4.842 -27.126 1.00 86.19 81 LYS A O 1
ATOM 669 N N . CYS A 1 82 ? 8.361 -4.172 -24.977 1.00 82.81 82 CYS A N 1
ATOM 670 C CA . CYS A 1 82 ? 6.924 -4.213 -24.730 1.00 82.81 82 CYS A CA 1
ATOM 671 C C . CYS A 1 82 ? 6.213 -2.884 -25.046 1.00 82.81 82 CYS A C 1
ATOM 673 O O . CYS A 1 82 ? 5.004 -2.804 -24.860 1.00 82.81 82 CYS A O 1
ATOM 675 N N . ASN A 1 83 ? 6.929 -1.853 -25.521 1.00 81.88 83 ASN A N 1
ATOM 676 C CA . ASN A 1 83 ? 6.402 -0.504 -25.765 1.00 81.88 83 ASN A CA 1
ATOM 677 C C . ASN A 1 83 ? 5.732 0.131 -24.526 1.00 81.88 83 ASN A C 1
ATOM 679 O O . ASN A 1 83 ? 4.716 0.813 -24.640 1.00 81.88 83 ASN A O 1
ATOM 683 N N . ILE A 1 84 ? 6.296 -0.123 -23.342 1.00 80.62 84 ILE A N 1
ATOM 684 C CA . ILE A 1 84 ? 5.826 0.430 -22.067 1.00 80.62 84 ILE A CA 1
ATOM 685 C C . ILE A 1 84 ? 6.742 1.589 -21.672 1.00 80.62 84 ILE A C 1
ATOM 687 O O . ILE A 1 84 ? 7.966 1.434 -21.614 1.00 80.62 84 ILE A O 1
ATOM 691 N N . GLU A 1 85 ? 6.153 2.750 -21.392 1.00 80.44 85 GLU A N 1
ATOM 692 C CA . GLU A 1 85 ? 6.870 3.872 -20.789 1.00 80.44 85 GLU A CA 1
ATOM 693 C C . GLU A 1 85 ? 7.240 3.542 -19.342 1.00 80.44 85 GLU A C 1
ATOM 695 O O . GLU A 1 85 ? 6.453 2.941 -18.615 1.00 80.44 85 GLU A O 1
ATOM 700 N N . ILE A 1 86 ? 8.436 3.949 -18.907 1.00 77.44 86 ILE A N 1
ATOM 701 C CA . ILE A 1 86 ? 8.949 3.610 -17.571 1.00 77.44 86 ILE A CA 1
ATOM 702 C C . ILE A 1 86 ? 8.026 4.105 -16.444 1.00 77.44 86 ILE A C 1
ATOM 704 O O . ILE A 1 86 ? 7.864 3.407 -15.447 1.00 77.44 86 ILE A O 1
ATOM 708 N N . ASP A 1 87 ? 7.359 5.245 -16.638 1.00 73.56 87 ASP A N 1
ATOM 709 C CA . ASP A 1 87 ? 6.428 5.829 -15.665 1.00 73.56 87 ASP A CA 1
ATOM 710 C C . ASP A 1 87 ? 5.037 5.165 -15.698 1.00 73.56 87 ASP A C 1
ATOM 712 O O . ASP A 1 87 ? 4.264 5.286 -14.751 1.00 73.56 87 ASP A O 1
ATOM 716 N N . GLY A 1 88 ? 4.727 4.427 -16.769 1.00 71.50 88 GLY A N 1
ATOM 717 C CA . GLY A 1 88 ? 3.462 3.718 -16.983 1.00 71.50 88 GLY A CA 1
ATOM 718 C C . GLY A 1 88 ? 3.504 2.233 -16.615 1.00 71.50 88 GLY A C 1
ATOM 719 O O . GLY A 1 88 ? 2.608 1.483 -16.999 1.00 71.50 88 GLY A O 1
ATOM 720 N N . VAL A 1 89 ? 4.553 1.785 -15.919 1.00 82.62 89 VAL A N 1
ATOM 721 C CA . VAL A 1 89 ? 4.718 0.380 -15.532 1.00 82.62 89 VAL A CA 1
ATOM 722 C C . VAL A 1 89 ? 3.698 -0.004 -14.459 1.00 82.62 89 VAL A C 1
ATOM 724 O O . VAL A 1 89 ? 3.785 0.443 -13.309 1.00 82.62 89 VAL A O 1
ATOM 727 N N . ASP A 1 90 ? 2.778 -0.894 -14.828 1.00 83.75 90 ASP A N 1
ATOM 728 C CA . ASP A 1 90 ? 1.911 -1.581 -13.876 1.00 83.75 90 ASP A CA 1
ATOM 729 C C . ASP A 1 90 ? 2.685 -2.688 -13.152 1.00 83.75 90 ASP A C 1
ATOM 731 O O . ASP A 1 90 ? 3.402 -3.483 -13.774 1.00 83.75 90 ASP A O 1
ATOM 735 N N . LYS A 1 91 ? 2.575 -2.713 -11.825 1.00 84.94 91 LYS A N 1
ATOM 736 C CA . LYS A 1 91 ? 3.385 -3.586 -10.979 1.00 84.94 91 LYS A CA 1
ATOM 737 C C . LYS A 1 91 ? 2.705 -3.924 -9.664 1.00 84.94 91 LYS A C 1
ATOM 739 O O . LYS A 1 91 ? 2.144 -3.047 -9.004 1.00 84.94 91 LYS A O 1
ATOM 744 N N . ASP A 1 92 ? 2.924 -5.158 -9.235 1.00 86.12 92 ASP A N 1
ATOM 745 C CA . ASP A 1 92 ? 2.682 -5.581 -7.862 1.00 86.12 92 ASP A CA 1
ATOM 746 C C . ASP A 1 92 ? 4.005 -5.588 -7.100 1.00 86.12 92 ASP A C 1
ATOM 748 O O . ASP A 1 92 ? 5.054 -5.968 -7.628 1.00 86.12 92 ASP A O 1
ATOM 752 N N . VAL A 1 93 ? 3.954 -5.136 -5.850 1.00 86.50 93 VAL A N 1
ATOM 753 C CA . VAL A 1 93 ? 5.112 -5.056 -4.958 1.00 86.50 93 VAL A CA 1
ATOM 754 C C . VAL A 1 93 ? 4.780 -5.790 -3.671 1.00 86.50 93 VAL A C 1
ATOM 756 O O . VAL A 1 93 ? 3.881 -5.373 -2.934 1.00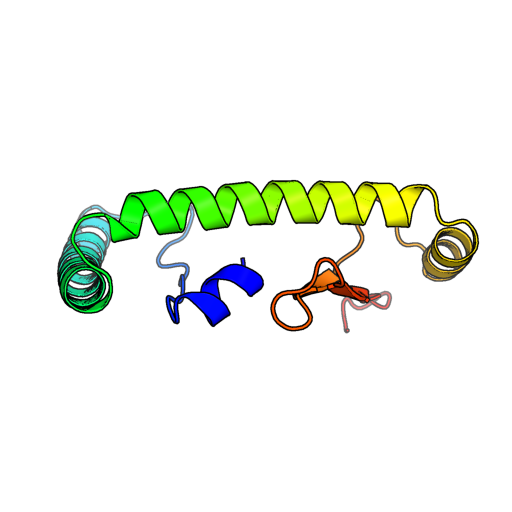 86.50 93 VAL A O 1
ATOM 759 N N . THR A 1 94 ? 5.562 -6.825 -3.379 1.00 86.75 94 THR A N 1
ATOM 760 C CA . THR A 1 94 ? 5.449 -7.629 -2.163 1.00 86.75 94 THR A CA 1
ATOM 761 C C . THR A 1 94 ? 6.749 -7.553 -1.378 1.00 86.75 94 THR A C 1
ATOM 763 O O . THR A 1 94 ? 7.824 -7.873 -1.885 1.00 86.75 94 THR A O 1
ATOM 766 N N . GLN A 1 95 ? 6.672 -7.140 -0.114 1.00 85.88 95 GLN A N 1
ATOM 767 C CA . GLN A 1 95 ? 7.827 -7.191 0.779 1.00 85.88 95 GLN A CA 1
ATOM 768 C C . GLN A 1 95 ? 8.089 -8.637 1.216 1.00 85.88 95 GLN A C 1
ATOM 770 O O . GLN A 1 95 ? 7.192 -9.320 1.716 1.00 85.88 95 GLN A O 1
ATOM 775 N N . LEU A 1 96 ? 9.327 -9.107 1.056 1.00 85.75 96 LEU A N 1
ATOM 776 C CA . LEU A 1 96 ? 9.702 -10.465 1.434 1.00 85.75 96 LEU A CA 1
ATOM 777 C C . LEU A 1 96 ? 10.028 -10.520 2.930 1.00 85.75 96 LEU A C 1
ATOM 779 O O . LEU A 1 96 ? 11.123 -10.162 3.377 1.00 85.75 96 LEU A O 1
ATOM 783 N N . GLY A 1 97 ? 9.050 -10.975 3.714 1.00 78.94 97 GLY A N 1
ATOM 784 C CA . GLY A 1 97 ? 9.154 -11.065 5.170 1.00 78.94 97 GLY A CA 1
ATOM 785 C C . GLY A 1 97 ? 9.384 -9.697 5.823 1.00 78.94 97 GLY A C 1
ATOM 786 O O . GLY A 1 97 ? 8.840 -8.692 5.384 1.00 78.94 97 GLY A O 1
ATOM 787 N N . ASN A 1 98 ? 10.219 -9.657 6.865 1.00 74.44 98 ASN A N 1
ATOM 788 C CA . ASN A 1 98 ? 10.626 -8.415 7.540 1.00 74.44 98 ASN A CA 1
ATOM 789 C C . ASN A 1 98 ? 11.989 -7.903 7.028 1.00 74.44 98 ASN A C 1
ATOM 791 O O . ASN A 1 98 ? 12.798 -7.416 7.815 1.00 74.44 98 ASN A O 1
ATOM 795 N N . SER A 1 99 ? 12.285 -8.084 5.737 1.00 79.06 99 SER A N 1
ATOM 796 C CA . SER A 1 99 ? 13.557 -7.667 5.129 1.00 79.06 99 SER A CA 1
ATOM 797 C C . SER A 1 99 ? 13.408 -6.394 4.290 1.00 79.06 99 SER A C 1
ATOM 799 O O . SER A 1 99 ? 12.299 -5.981 3.952 1.00 79.06 99 SER A O 1
ATOM 801 N N . GLU A 1 100 ? 14.531 -5.788 3.902 1.00 83.25 100 GLU A N 1
ATOM 802 C CA . GLU A 1 100 ? 14.568 -4.718 2.891 1.00 83.25 100 GLU A CA 1
ATOM 803 C C . GLU A 1 100 ? 14.527 -5.263 1.451 1.00 83.25 100 GLU A C 1
ATOM 805 O O . GLU A 1 100 ? 14.809 -4.544 0.496 1.00 83.25 100 GLU A O 1
ATOM 810 N N . THR A 1 101 ? 14.186 -6.545 1.280 1.00 89.38 101 THR A N 1
ATOM 811 C CA . THR A 1 101 ? 14.047 -7.177 -0.033 1.00 89.38 101 THR A CA 1
ATOM 812 C C . THR A 1 101 ? 12.588 -7.166 -0.466 1.00 89.38 101 THR A C 1
ATOM 814 O O . THR A 1 101 ? 11.693 -7.543 0.295 1.00 89.38 101 THR A O 1
ATOM 817 N N . TYR A 1 102 ? 12.361 -6.771 -1.714 1.00 90.00 102 TYR A N 1
ATOM 818 C CA . TYR A 1 102 ? 11.040 -6.692 -2.321 1.00 90.00 102 TYR A CA 1
ATOM 819 C C . TYR A 1 102 ? 11.004 -7.547 -3.582 1.00 90.00 102 TYR A C 1
ATOM 821 O O . TYR A 1 102 ? 11.921 -7.503 -4.401 1.00 90.00 102 TYR A O 1
ATOM 829 N N . GLU A 1 103 ? 9.930 -8.309 -3.731 1.00 90.50 103 GLU A N 1
ATOM 830 C CA . GLU A 1 103 ? 9.557 -8.927 -4.992 1.00 90.50 103 GLU A CA 1
ATOM 831 C C . GLU A 1 103 ? 8.678 -7.947 -5.766 1.00 90.50 103 GLU A C 1
ATOM 833 O O . GLU A 1 103 ? 7.721 -7.386 -5.227 1.00 90.50 103 GLU A O 1
ATOM 838 N N . VAL A 1 104 ? 9.035 -7.718 -7.028 1.00 89.19 104 VAL A N 1
ATOM 839 C CA . VAL A 1 104 ? 8.318 -6.804 -7.914 1.00 89.19 104 VAL A CA 1
ATOM 840 C C . VAL A 1 104 ? 7.934 -7.565 -9.169 1.00 89.19 104 VAL A C 1
ATOM 842 O O . VAL A 1 104 ? 8.803 -7.990 -9.932 1.00 89.19 104 VAL A O 1
ATOM 845 N N . ILE A 1 105 ? 6.631 -7.729 -9.379 1.00 88.44 105 ILE A N 1
ATOM 846 C CA . ILE A 1 105 ? 6.079 -8.356 -10.578 1.00 88.44 105 ILE A CA 1
ATOM 847 C C . ILE A 1 105 ? 5.593 -7.239 -11.483 1.00 88.44 105 ILE A C 1
ATOM 849 O O . ILE A 1 105 ? 4.703 -6.478 -11.116 1.00 88.44 105 ILE A O 1
ATOM 853 N N . VAL A 1 106 ? 6.199 -7.133 -12.660 1.00 84.44 106 VAL A N 1
ATOM 854 C CA . VAL A 1 106 ? 5.844 -6.130 -13.663 1.00 84.44 106 VAL A CA 1
ATOM 855 C C . VAL A 1 106 ? 4.970 -6.772 -14.724 1.00 84.44 106 VAL A C 1
ATOM 857 O O . VAL A 1 106 ? 5.344 -7.793 -15.304 1.00 84.44 106 VAL A O 1
ATOM 860 N N . TYR A 1 107 ? 3.827 -6.151 -15.000 1.00 82.50 107 TYR A N 1
ATOM 861 C CA . TYR A 1 107 ? 2.894 -6.624 -16.012 1.00 82.50 107 TYR A CA 1
ATOM 862 C C . TYR A 1 107 ? 3.020 -5.805 -17.291 1.00 82.50 107 TYR A C 1
ATOM 864 O O . TYR A 1 107 ? 3.139 -4.580 -17.274 1.00 82.50 107 TYR A O 1
ATOM 872 N N . SER A 1 108 ? 2.956 -6.501 -18.421 1.00 73.44 108 SER A N 1
ATOM 873 C CA . SER A 1 108 ? 2.773 -5.886 -19.729 1.00 73.44 108 SER A CA 1
ATOM 874 C C . SER A 1 108 ? 1.379 -6.191 -20.233 1.00 73.44 108 SER A C 1
ATOM 876 O O . SER A 1 108 ? 0.966 -7.346 -20.219 1.00 73.44 108 SER A O 1
ATOM 878 N N . TYR A 1 109 ? 0.697 -5.183 -20.755 1.00 68.38 109 TYR A N 1
ATOM 879 C CA . TYR A 1 109 ? -0.564 -5.384 -21.450 1.00 68.38 109 TYR A CA 1
ATOM 880 C C . TYR A 1 109 ? -0.303 -5.523 -22.947 1.00 68.38 109 TYR A C 1
ATOM 882 O O . TYR A 1 109 ? 0.442 -4.740 -23.537 1.00 68.38 109 TYR A O 1
ATOM 890 N N . ASN A 1 110 ? -0.918 -6.520 -23.583 1.00 63.47 110 ASN A N 1
ATOM 891 C CA . ASN A 1 110 ? -0.955 -6.549 -25.045 1.00 63.47 110 ASN A CA 1
ATOM 892 C C . ASN A 1 110 ? -1.872 -5.431 -25.584 1.00 63.47 110 ASN A C 1
ATOM 894 O O . ASN A 1 110 ? -2.605 -4.796 -24.829 1.00 63.47 110 ASN A O 1
ATOM 898 N N . GLN A 1 111 ? -1.883 -5.221 -26.904 1.00 56.03 111 GLN A N 1
ATOM 899 C CA . GLN A 1 111 ? -2.683 -4.173 -27.570 1.00 56.03 111 GLN A CA 1
ATOM 900 C C . GLN A 1 111 ? -4.197 -4.223 -27.269 1.00 56.03 111 GLN A C 1
ATOM 902 O O . GLN A 1 111 ? -4.911 -3.275 -27.579 1.00 56.03 111 GLN A O 1
ATOM 907 N N . ASN A 1 112 ? -4.693 -5.305 -26.658 1.00 56.31 112 ASN A N 1
ATOM 908 C CA . ASN A 1 112 ? -6.087 -5.483 -26.262 1.00 56.31 112 ASN A CA 1
ATOM 909 C C . ASN A 1 112 ? -6.317 -5.303 -24.749 1.00 56.31 112 ASN A C 1
ATOM 911 O O . ASN A 1 112 ? -7.346 -5.754 -24.244 1.00 56.31 112 ASN A O 1
ATOM 915 N N . ASN A 1 113 ? -5.371 -4.704 -24.015 1.00 55.28 113 ASN A N 1
ATOM 916 C CA . ASN A 1 113 ? -5.430 -4.497 -22.562 1.00 55.28 113 ASN A CA 1
ATOM 917 C C . ASN A 1 113 ? -5.660 -5.783 -21.748 1.00 55.28 113 ASN A C 1
ATOM 919 O O . ASN A 1 113 ? -6.250 -5.752 -20.668 1.00 55.28 113 ASN A O 1
ATOM 923 N N . LYS A 1 114 ? -5.204 -6.935 -22.254 1.00 53.12 114 LYS A N 1
ATOM 924 C CA . LYS A 1 114 ? -5.195 -8.192 -21.495 1.00 53.12 114 LYS A CA 1
ATOM 925 C C . LYS A 1 114 ? -3.822 -8.384 -20.844 1.00 53.12 114 LYS A C 1
ATOM 927 O O . LYS A 1 114 ? -2.818 -8.161 -21.526 1.00 53.12 114 LYS A O 1
ATOM 932 N N . LYS A 1 115 ? -3.832 -8.755 -19.555 1.00 52.00 115 LYS A N 1
ATOM 933 C CA . LYS A 1 115 ? -2.651 -9.199 -18.794 1.00 52.00 115 LYS A CA 1
ATOM 934 C C . LYS A 1 115 ? -2.017 -10.431 -19.437 1.00 52.00 115 LYS A C 1
ATOM 936 O O . LYS A 1 115 ? -2.782 -11.236 -20.024 1.00 52.00 115 LYS A O 1
#

Sequence (115 aa):
MEMISEKWKIKHVEATGCVTDVQSMNAIDRKNKKTYAAIEKRYGKDWKIKYEKDLEDAAMKQADIMDVLIVNRPFRDQIKKCNIEIDGVDKDVTQLGNSETYEVIVYSYNQNNKK

Foldseek 3Di:
DVQLCVVLVDDDDDQDDPDDDPVSVVVVVVVVVVVVVVSCVVPNPCSVVVSVVVVVVVVVLVVVVLVVCVPDPVNVVVVVVLVADSVRWDWDWYDDPPDPDIDIDTDRADPVRDD

Organism: NCBI:txid651561